Protein AF-A0A1I5D3Z0-F1 (afdb_monomer_lite)

Foldseek 3Di:
DDLDDCVVAPPVSSVVLVVVCVVCVVVVHHVVVVVVVVVCVVCVPVVQPVVVLVVVCVVCQVVDDPSCPPVPPVVCCVPPPDVVVDD

InterPro domains:
  IPR038488 Integrase, DNA-binding domain superfamily [G3DSA:3.30.160.390] (1-54)

Structure (mmCIF, N/CA/C/O backbone):
data_AF-A0A1I5D3Z0-F1
#
_entry.id  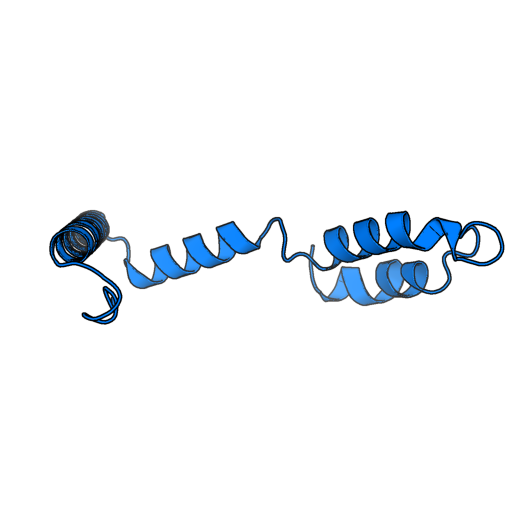 AF-A0A1I5D3Z0-F1
#
loop_
_atom_site.group_PDB
_atom_site.id
_atom_site.type_symbol
_atom_site.label_atom_id
_atom_site.label_alt_id
_atom_site.label_comp_id
_atom_site.label_asym_id
_atom_site.label_entity_id
_atom_site.label_seq_id
_atom_site.pdbx_PDB_ins_code
_atom_site.Cartn_x
_atom_site.Cartn_y
_atom_site.Cartn_z
_atom_site.occupancy
_atom_site.B_iso_or_equiv
_atom_site.auth_seq_id
_atom_site.auth_comp_id
_atom_site.auth_asym_id
_atom_site.auth_atom_id
_atom_site.pdbx_PDB_model_num
ATOM 1 N N . MET A 1 1 ? -14.896 -1.281 11.399 1.00 77.50 1 MET A N 1
ATOM 2 C CA . MET A 1 1 ? -13.771 -1.838 10.602 1.00 77.50 1 MET A CA 1
ATOM 3 C C . MET A 1 1 ? -13.275 -3.108 11.289 1.00 77.50 1 MET A C 1
ATOM 5 O O . MET A 1 1 ? -13.292 -3.130 12.510 1.00 77.50 1 MET A O 1
ATOM 9 N N . GLY A 1 2 ? -12.800 -4.129 10.568 1.00 84.44 2 GLY A N 1
ATOM 10 C CA . GLY A 1 2 ? -12.157 -5.278 11.226 1.00 84.44 2 GLY A CA 1
ATOM 11 C C . GLY A 1 2 ? -10.850 -4.859 11.910 1.00 84.44 2 GLY A C 1
ATOM 12 O O . GLY A 1 2 ? -10.013 -4.213 11.273 1.00 84.44 2 GLY A O 1
ATOM 13 N N . LEU A 1 3 ? -10.677 -5.169 13.195 1.00 87.69 3 LEU A N 1
ATOM 14 C CA . LEU A 1 3 ? -9.473 -4.810 13.967 1.00 87.69 3 LEU A CA 1
ATOM 15 C C . LEU A 1 3 ? -8.320 -5.812 13.759 1.00 87.69 3 LEU A C 1
ATOM 17 O O . LEU A 1 3 ? -7.155 -5.462 13.943 1.00 87.69 3 LEU A O 1
ATOM 21 N N . GLY A 1 4 ? -8.648 -7.015 13.282 1.00 85.88 4 GLY A N 1
ATOM 22 C CA . GLY A 1 4 ? -7.731 -8.120 13.018 1.00 85.88 4 GLY A CA 1
ATOM 23 C C . GLY A 1 4 ? -8.268 -9.427 13.597 1.00 85.88 4 GLY A C 1
ATOM 24 O O . GLY A 1 4 ? -9.282 -9.427 14.289 1.00 85.88 4 GLY A O 1
ATOM 25 N N . SER A 1 5 ? -7.602 -10.541 13.291 1.00 89.44 5 SER A N 1
ATOM 26 C CA . SER A 1 5 ? -7.883 -11.825 13.945 1.00 89.44 5 SER A CA 1
ATOM 27 C C . SER A 1 5 ? -7.225 -11.861 15.324 1.00 89.44 5 SER A C 1
ATOM 29 O O . SER A 1 5 ? -6.094 -11.391 15.464 1.00 89.44 5 SER A O 1
ATOM 31 N N . PHE A 1 6 ? -7.888 -12.466 16.312 1.00 87.12 6 PHE A N 1
ATOM 32 C CA . PHE A 1 6 ? -7.391 -12.572 17.690 1.00 87.12 6 PHE A CA 1
ATOM 33 C C . PHE A 1 6 ? -6.024 -13.271 17.789 1.00 87.12 6 PHE A C 1
ATOM 35 O O . PHE A 1 6 ? -5.235 -12.957 18.670 1.00 87.12 6 PHE A O 1
ATOM 42 N N . LYS A 1 7 ? -5.714 -14.185 16.856 1.00 89.94 7 LYS A N 1
ATOM 43 C CA . LYS A 1 7 ? -4.414 -14.878 16.802 1.00 89.94 7 LYS A CA 1
ATOM 44 C C . LYS A 1 7 ? -3.265 -13.972 16.353 1.00 89.94 7 LYS A C 1
ATOM 46 O O . LYS A 1 7 ? -2.109 -14.310 16.564 1.00 89.94 7 LYS A O 1
ATOM 51 N N . ARG A 1 8 ? -3.574 -12.866 15.669 1.00 86.88 8 ARG A N 1
ATOM 52 C CA . ARG A 1 8 ? -2.587 -11.994 15.010 1.00 86.88 8 ARG A CA 1
ATOM 53 C C . ARG A 1 8 ? -2.480 -10.613 15.653 1.00 86.88 8 ARG A C 1
ATOM 55 O O . ARG A 1 8 ? -1.480 -9.942 15.446 1.00 86.88 8 ARG A O 1
ATOM 62 N N . VAL A 1 9 ? -3.506 -10.174 16.378 1.00 87.31 9 VAL A N 1
ATOM 63 C CA . VAL A 1 9 ? -3.572 -8.843 16.991 1.00 87.31 9 VAL A CA 1
ATOM 64 C C . VAL A 1 9 ? -3.834 -9.012 18.479 1.00 87.31 9 VAL A C 1
ATOM 66 O O . VAL A 1 9 ? -4.875 -9.539 18.868 1.00 87.31 9 VAL A O 1
ATOM 69 N N . GLY A 1 10 ? -2.888 -8.557 19.300 1.00 93.56 10 GLY A N 1
ATOM 70 C CA . GLY A 1 10 ? -3.040 -8.562 20.753 1.00 93.56 10 GLY A CA 1
ATOM 71 C C . GLY A 1 10 ? -4.109 -7.572 21.223 1.00 93.56 10 GLY A C 1
ATOM 72 O O . GLY A 1 10 ? -4.426 -6.601 20.530 1.00 93.56 10 GLY A O 1
ATOM 73 N N . LEU A 1 11 ? -4.638 -7.782 22.432 1.00 91.81 11 LEU A N 1
ATOM 74 C CA . LEU A 1 11 ? -5.726 -6.969 22.993 1.00 91.81 11 LEU A CA 1
ATOM 75 C C . LEU A 1 11 ? -5.391 -5.468 23.012 1.00 91.81 11 LEU A C 1
ATOM 77 O O . LEU A 1 11 ? -6.192 -4.650 22.569 1.00 91.81 11 LEU A O 1
ATOM 81 N N . ALA A 1 12 ? -4.182 -5.111 23.451 1.00 93.69 12 ALA A N 1
ATOM 82 C CA . ALA A 1 12 ? -3.740 -3.718 23.513 1.00 93.69 12 ALA A CA 1
ATOM 83 C C . ALA A 1 12 ? -3.722 -3.042 22.130 1.00 93.69 12 ALA A C 1
ATOM 85 O O . ALA A 1 12 ? -4.112 -1.884 21.987 1.00 93.69 12 ALA A O 1
ATOM 86 N N . GLU A 1 13 ? -3.299 -3.762 21.090 1.00 92.19 13 GLU A N 1
A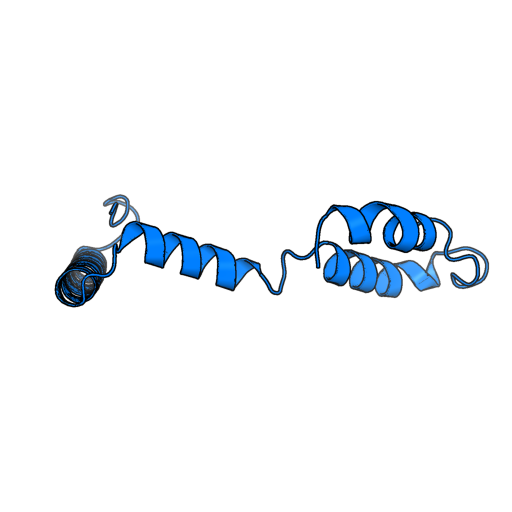TOM 87 C CA . GLU A 1 13 ? -3.277 -3.244 19.722 1.00 92.19 13 GLU A CA 1
ATOM 88 C C . GLU A 1 13 ? -4.698 -3.115 19.149 1.00 92.19 13 GLU A C 1
ATOM 90 O O . GLU A 1 13 ? -5.006 -2.142 18.458 1.00 92.19 13 GLU A O 1
ATOM 95 N N . ALA A 1 14 ? -5.588 -4.058 19.473 1.00 92.75 14 ALA A N 1
ATOM 96 C CA . ALA A 1 14 ? -6.997 -3.977 19.105 1.00 92.75 14 ALA A CA 1
ATOM 97 C C . ALA A 1 14 ? -7.683 -2.761 19.750 1.00 92.75 14 ALA A C 1
ATOM 99 O O . ALA A 1 14 ? -8.392 -2.040 19.046 1.00 92.75 14 ALA A O 1
ATOM 100 N N . CYS A 1 15 ? -7.417 -2.482 21.033 1.00 93.75 15 CYS A N 1
ATOM 101 C CA . CYS A 1 15 ? -7.916 -1.287 21.721 1.00 93.75 15 CYS A CA 1
ATOM 102 C C . CYS A 1 15 ? -7.438 -0.004 21.033 1.00 93.75 15 CYS A C 1
ATOM 104 O O . CYS A 1 15 ? -8.264 0.810 20.633 1.00 93.75 15 CYS A O 1
ATOM 106 N N . LYS A 1 16 ? -6.132 0.120 20.758 1.00 94.56 16 LYS A N 1
ATOM 107 C CA . LYS A 1 16 ? -5.578 1.282 20.038 1.00 94.56 16 LYS A CA 1
ATOM 108 C C . LYS A 1 16 ? -6.243 1.502 18.675 1.00 94.56 16 LYS A C 1
ATOM 110 O O . LYS A 1 16 ? -6.578 2.628 18.316 1.00 94.56 16 LYS A O 1
ATOM 115 N N . LYS A 1 17 ? -6.464 0.431 17.903 1.00 91.69 17 LYS A N 1
ATOM 116 C CA . LYS A 1 17 ? -7.152 0.511 16.600 1.00 91.69 17 LYS A CA 1
ATOM 117 C C . LYS A 1 17 ? -8.626 0.899 16.744 1.00 91.69 17 LYS A C 1
ATOM 119 O O . LYS A 1 17 ? -9.153 1.578 15.862 1.00 91.69 17 LYS A O 1
ATOM 124 N N . ALA A 1 18 ? -9.291 0.463 17.814 1.00 92.88 18 ALA A N 1
ATOM 125 C CA . ALA A 1 18 ? -10.664 0.851 18.113 1.00 92.88 18 ALA A CA 1
ATOM 126 C C . ALA A 1 18 ? -10.751 2.339 18.479 1.00 92.88 18 ALA A C 1
ATOM 128 O O . ALA A 1 18 ? -11.609 3.036 17.943 1.00 92.88 18 ALA A O 1
ATOM 129 N N . ASP A 1 19 ? -9.834 2.836 19.308 1.00 94.81 19 ASP A N 1
ATOM 130 C CA . ASP A 1 19 ? -9.773 4.249 19.696 1.00 94.81 19 ASP A CA 1
ATOM 131 C C . ASP A 1 19 ? -9.495 5.154 18.499 1.00 94.81 19 ASP A C 1
ATOM 133 O O . ASP A 1 19 ? -10.221 6.122 18.277 1.00 94.81 19 ASP A O 1
ATOM 137 N N . TRP A 1 20 ? -8.538 4.779 17.647 1.00 92.81 20 TRP A N 1
ATOM 138 C CA . TRP A 1 20 ? -8.297 5.475 16.383 1.00 92.81 20 TRP A CA 1
ATOM 139 C C . TRP A 1 20 ? -9.559 5.531 15.510 1.00 92.81 20 TRP A C 1
ATOM 141 O O . TRP A 1 20 ? -9.891 6.575 14.954 1.00 92.81 20 TRP A O 1
ATOM 151 N N . ALA A 1 21 ? -10.306 4.427 15.402 1.00 92.25 21 ALA A N 1
ATOM 152 C CA . ALA A 1 21 ? -11.530 4.404 14.605 1.00 92.25 21 ALA A CA 1
ATOM 153 C C . ALA A 1 21 ? -12.623 5.306 15.198 1.00 92.25 21 ALA A C 1
ATOM 155 O O . ALA A 1 21 ? -13.340 5.952 14.437 1.00 92.25 21 ALA A O 1
ATOM 156 N N . ARG A 1 22 ? -12.736 5.371 16.531 1.00 94.00 22 ARG A N 1
ATOM 157 C CA . ARG A 1 22 ? -13.669 6.270 17.229 1.00 94.00 22 ARG A CA 1
ATOM 158 C C . ARG A 1 22 ? -13.317 7.735 16.981 1.00 94.00 22 ARG A C 1
ATOM 160 O O . ARG A 1 22 ? -14.215 8.503 16.662 1.00 94.00 22 ARG A O 1
ATOM 167 N N . GLN A 1 23 ? -12.035 8.098 17.047 1.00 94.31 23 GLN A N 1
ATOM 168 C CA . GLN A 1 23 ? -11.568 9.458 16.746 1.00 94.31 23 GLN A CA 1
ATOM 169 C C . GLN A 1 23 ? -11.928 9.882 15.318 1.00 94.31 23 GLN A C 1
ATOM 171 O O . GLN A 1 23 ? -12.457 10.967 15.119 1.00 94.31 23 GLN A O 1
ATOM 176 N N . GLN A 1 24 ? -11.723 9.005 14.330 1.00 91.50 24 GLN A N 1
ATOM 177 C CA . GLN A 1 24 ? -12.091 9.295 12.937 1.00 91.50 24 GLN A CA 1
ATOM 178 C C . GLN A 1 24 ? -13.599 9.532 12.777 1.00 91.50 24 GLN A C 1
ATOM 180 O O . GLN A 1 24 ? -14.011 10.431 12.053 1.00 91.50 24 GLN A O 1
ATOM 185 N N . VAL A 1 25 ? -14.430 8.750 13.474 1.00 93.38 25 VAL A N 1
ATOM 186 C CA . VAL A 1 25 ? -15.889 8.932 13.442 1.00 93.38 25 VAL A CA 1
ATOM 187 C C . VAL A 1 25 ? -16.302 10.247 14.106 1.00 93.38 25 VAL A C 1
ATOM 189 O O . VAL A 1 25 ? -17.191 10.914 13.588 1.00 93.38 25 VAL A O 1
ATOM 192 N N . GLN A 1 26 ? -15.647 10.645 15.202 1.00 94.50 26 GLN A N 1
ATOM 193 C CA . GLN A 1 26 ? -15.891 11.942 15.850 1.00 94.50 26 GLN A CA 1
ATOM 194 C C . GLN A 1 26 ? -15.589 13.120 14.919 1.00 94.50 26 GLN A C 1
ATOM 196 O O . GLN A 1 26 ? -16.257 14.142 14.998 1.00 94.50 26 GLN A O 1
ATOM 201 N N . THR A 1 27 ? -14.618 12.969 14.019 1.00 93.44 27 THR A N 1
ATOM 202 C CA . THR A 1 27 ? -14.282 13.971 13.000 1.00 93.44 27 THR A CA 1
ATOM 203 C C . THR A 1 27 ? -15.072 13.795 11.698 1.00 93.44 27 THR A C 1
ATOM 205 O O . THR A 1 27 ? -14.642 14.293 10.664 1.00 93.44 27 THR A O 1
ATOM 208 N N . GLU A 1 28 ? -16.177 13.040 11.710 1.00 92.19 28 GLU A N 1
ATOM 209 C CA . GLU A 1 28 ? -17.029 12.744 10.542 1.00 92.19 28 GLU A CA 1
ATOM 210 C C . GLU A 1 28 ? -16.318 11.997 9.391 1.00 92.19 28 GLU A C 1
ATOM 212 O O . GLU A 1 28 ? -16.813 11.900 8.265 1.00 92.19 28 GLU A O 1
ATOM 217 N N . ILE A 1 29 ? -15.161 11.387 9.660 1.00 91.88 29 ILE A N 1
ATOM 218 C CA . ILE A 1 29 ? -14.380 10.628 8.682 1.00 91.88 29 ILE A CA 1
ATOM 219 C C . ILE A 1 29 ? -14.737 9.146 8.777 1.00 91.88 29 ILE A C 1
ATOM 221 O O . ILE A 1 29 ? -14.630 8.504 9.821 1.00 91.88 29 ILE A O 1
ATOM 225 N N . HIS A 1 30 ? -15.084 8.536 7.642 1.00 91.94 30 HIS A N 1
ATOM 226 C CA . HIS A 1 30 ? -15.376 7.105 7.602 1.00 91.94 30 HIS A CA 1
ATOM 227 C C . HIS A 1 30 ? -14.087 6.261 7.756 1.00 91.94 30 HIS A C 1
ATOM 229 O O . HIS A 1 30 ? -13.289 6.168 6.810 1.00 91.94 30 HIS A O 1
ATOM 235 N N . PRO A 1 31 ? -13.888 5.530 8.871 1.00 90.56 31 PRO A N 1
ATOM 236 C CA . PRO A 1 31 ? -12.596 4.922 9.209 1.00 90.56 31 PRO A CA 1
ATOM 237 C C . PRO A 1 31 ? -12.163 3.817 8.230 1.00 90.56 31 PRO A C 1
ATOM 239 O O . PRO A 1 31 ? -10.973 3.609 7.995 1.00 90.56 31 PRO A O 1
ATOM 242 N N . VAL A 1 32 ? -13.110 3.105 7.602 1.00 90.62 32 VAL A N 1
ATOM 243 C CA . VAL A 1 32 ? -12.789 2.091 6.573 1.00 90.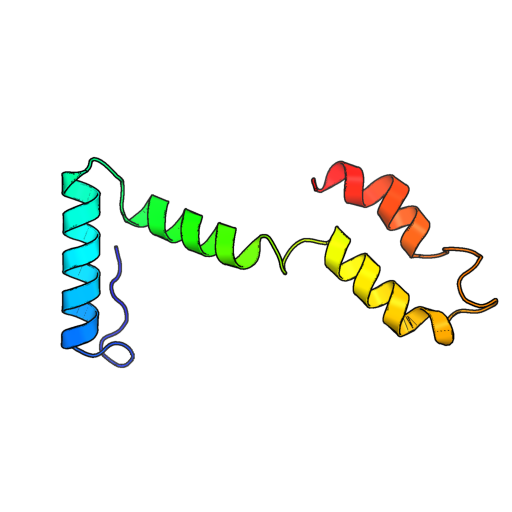62 32 VAL A CA 1
ATOM 244 C C . VAL A 1 32 ? -12.292 2.743 5.283 1.00 90.62 32 VAL A C 1
ATOM 246 O O . VAL A 1 32 ? -11.379 2.210 4.651 1.00 90.62 32 VAL A O 1
ATOM 249 N N . LYS A 1 33 ? -12.868 3.894 4.901 1.00 90.94 33 LYS A N 1
ATOM 250 C CA . LYS A 1 33 ? -12.444 4.618 3.694 1.00 90.94 33 LYS A CA 1
ATOM 251 C C . LYS A 1 33 ? -11.042 5.173 3.918 1.00 90.94 33 LYS A C 1
ATOM 253 O O . LYS A 1 33 ? -10.177 4.959 3.078 1.00 90.94 33 LYS A O 1
ATOM 258 N N . GLN A 1 34 ? -10.796 5.740 5.099 1.00 90.81 34 GLN A N 1
ATOM 259 C CA . GLN A 1 34 ? -9.484 6.262 5.466 1.00 90.81 34 GLN A CA 1
ATOM 260 C C . GLN A 1 34 ? -8.401 5.180 5.497 1.00 90.81 34 GLN A C 1
ATOM 262 O O . GLN A 1 34 ? -7.332 5.356 4.923 1.00 90.81 34 GLN A O 1
ATOM 267 N N . ARG A 1 35 ? -8.694 4.001 6.063 1.00 89.06 35 ARG A N 1
ATOM 268 C CA . ARG A 1 35 ? -7.766 2.861 5.999 1.00 89.06 35 ARG A CA 1
ATOM 26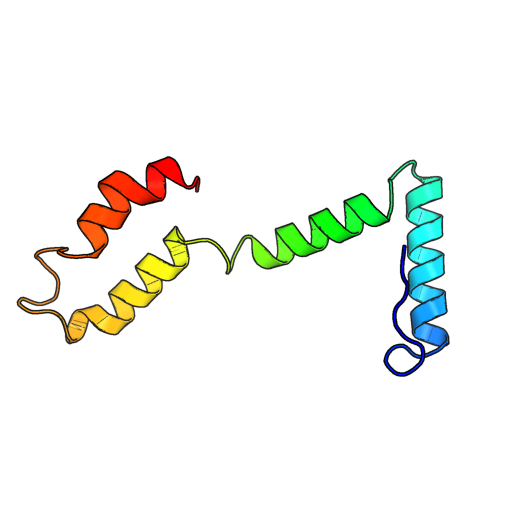9 C C . ARG A 1 35 ? -7.466 2.437 4.556 1.00 89.06 35 ARG A C 1
ATOM 271 O O . ARG A 1 35 ? -6.326 2.104 4.242 1.00 89.06 35 ARG A O 1
ATOM 278 N N . ARG A 1 36 ? -8.481 2.396 3.684 1.00 88.44 36 ARG A N 1
ATOM 279 C CA . ARG A 1 36 ? -8.295 2.036 2.269 1.00 88.44 36 ARG A CA 1
ATOM 280 C C . ARG A 1 36 ? -7.417 3.063 1.556 1.00 88.44 36 ARG A C 1
ATOM 282 O O . ARG A 1 36 ? -6.504 2.650 0.851 1.00 88.44 36 ARG A O 1
ATOM 289 N N . LEU A 1 37 ? -7.659 4.353 1.786 1.00 88.25 37 LEU A N 1
ATOM 290 C CA . LEU A 1 37 ? -6.836 5.441 1.259 1.00 88.25 37 LEU A CA 1
ATOM 291 C C . LEU A 1 37 ? -5.391 5.324 1.738 1.00 88.25 37 LEU A C 1
ATOM 293 O O . LEU A 1 37 ? -4.484 5.374 0.919 1.00 88.25 37 LEU A O 1
ATOM 297 N N . GLN A 1 38 ? -5.170 5.072 3.028 1.00 86.62 38 GLN A N 1
ATOM 298 C CA . GLN A 1 38 ? -3.828 4.889 3.577 1.00 86.62 38 GLN A CA 1
ATOM 299 C C . GLN A 1 38 ? -3.100 3.695 2.939 1.00 86.62 38 GLN A C 1
ATOM 301 O O . GLN A 1 38 ? -1.933 3.815 2.584 1.00 86.62 38 GLN A O 1
ATOM 306 N N . ARG A 1 39 ? -3.794 2.565 2.721 1.00 84.25 39 ARG A N 1
ATOM 307 C CA . ARG A 1 39 ? -3.238 1.402 2.002 1.00 84.25 39 ARG A CA 1
ATOM 308 C C . ARG A 1 39 ? -2.951 1.711 0.530 1.00 84.25 39 ARG A C 1
ATOM 310 O O . ARG A 1 39 ? -1.988 1.204 -0.028 1.00 84.25 39 ARG A O 1
ATOM 317 N N . GLN A 1 40 ? -3.798 2.501 -0.124 1.00 80.75 40 GLN A N 1
ATOM 318 C CA . GLN A 1 40 ? -3.535 2.928 -1.496 1.00 80.75 40 GLN A CA 1
ATOM 319 C C . GLN A 1 40 ? -2.303 3.830 -1.540 1.00 80.75 40 GLN A C 1
ATOM 321 O O . GLN A 1 40 ? -1.389 3.541 -2.293 1.00 80.75 40 GLN A O 1
ATOM 326 N N . GLN A 1 41 ? -2.227 4.840 -0.673 1.00 80.94 41 GLN A N 1
ATOM 327 C CA . GLN A 1 41 ? -1.097 5.767 -0.596 1.00 80.94 41 GLN A CA 1
ATOM 328 C C . GLN A 1 41 ? 0.223 5.070 -0.258 1.00 80.94 41 GLN A C 1
ATOM 330 O O . GLN A 1 41 ? 1.234 5.398 -0.874 1.00 80.94 41 GLN A O 1
ATOM 335 N N . SER A 1 42 ? 0.222 4.083 0.649 1.00 76.06 42 SER A N 1
ATOM 336 C CA . SER A 1 42 ? 1.423 3.284 0.931 1.00 76.06 42 SER A CA 1
ATOM 337 C C . SER A 1 42 ? 1.903 2.505 -0.292 1.00 76.06 42 SER A C 1
ATOM 339 O O . SER A 1 42 ? 3.096 2.305 -0.455 1.00 76.06 42 SER A O 1
ATOM 341 N N . ASN A 1 43 ? 0.983 2.103 -1.171 1.00 67.88 43 ASN A N 1
ATOM 342 C CA . ASN A 1 43 ? 1.296 1.361 -2.389 1.00 67.88 43 ASN A CA 1
ATOM 343 C C . ASN A 1 43 ? 1.547 2.282 -3.600 1.00 67.88 43 ASN A C 1
ATOM 345 O O . ASN A 1 43 ? 2.001 1.814 -4.638 1.00 67.88 43 ASN A O 1
ATOM 349 N N . SER A 1 44 ? 1.246 3.580 -3.499 1.00 62.75 44 SER A N 1
ATOM 350 C CA . SER A 1 44 ? 1.262 4.512 -4.636 1.00 62.75 44 SER A CA 1
ATOM 351 C C . SER A 1 44 ? 2.657 4.920 -5.110 1.00 62.75 44 SER A C 1
ATOM 353 O O . SER A 1 44 ? 2.755 5.467 -6.208 1.00 62.75 44 SER A O 1
ATOM 355 N N . ARG A 1 45 ? 3.713 4.729 -4.307 1.00 57.59 45 ARG A N 1
ATOM 356 C CA . ARG A 1 45 ? 5.098 5.017 -4.727 1.00 57.59 45 ARG A CA 1
ATOM 357 C C . ARG A 1 45 ? 5.766 3.809 -5.390 1.00 57.59 45 ARG A C 1
ATOM 359 O O . ARG A 1 45 ? 6.322 3.974 -6.472 1.00 57.59 45 ARG A O 1
ATOM 366 N N . ASP A 1 46 ? 5.591 2.621 -4.814 1.00 59.31 46 ASP A N 1
ATOM 367 C CA . ASP A 1 46 ? 6.258 1.390 -5.273 1.00 59.31 46 ASP A CA 1
ATOM 368 C C . ASP A 1 46 ? 5.415 0.580 -6.279 1.00 59.31 46 ASP A C 1
ATOM 370 O O . ASP A 1 46 ? 5.921 -0.294 -6.973 1.00 59.31 46 ASP A O 1
ATOM 374 N N . GLY A 1 47 ? 4.109 0.853 -6.380 1.00 62.75 47 GLY A N 1
ATOM 375 C CA . GLY A 1 47 ? 3.171 0.092 -7.215 1.00 62.75 47 GLY A CA 1
ATOM 376 C C . GLY A 1 47 ? 2.893 0.678 -8.601 1.00 62.75 47 GLY A C 1
ATOM 377 O O . GLY A 1 47 ? 1.999 0.186 -9.291 1.00 62.75 47 GLY A O 1
ATOM 378 N N . ARG A 1 48 ? 3.586 1.748 -9.010 1.00 75.88 48 ARG A N 1
ATOM 379 C CA . ARG A 1 48 ? 3.390 2.353 -10.337 1.00 75.88 48 ARG A CA 1
ATOM 380 C C . ARG A 1 48 ? 4.180 1.579 -11.380 1.00 75.88 48 ARG A C 1
ATOM 382 O O . ARG A 1 48 ? 5.395 1.435 -11.264 1.00 75.88 48 ARG A O 1
ATOM 389 N N . LEU A 1 49 ? 3.486 1.146 -12.433 1.00 79.81 49 LEU A N 1
ATOM 390 C CA . LEU A 1 49 ? 4.099 0.420 -13.544 1.00 79.81 49 LEU A CA 1
ATOM 391 C C . LEU A 1 49 ? 5.219 1.232 -14.212 1.00 79.81 49 LEU A C 1
ATOM 393 O O . LEU A 1 49 ? 6.196 0.645 -14.656 1.00 79.81 49 LEU A O 1
ATOM 397 N N . GLU A 1 50 ? 5.097 2.562 -14.257 1.00 81.94 50 GLU A N 1
ATOM 398 C CA . GLU A 1 50 ? 6.123 3.447 -14.822 1.00 81.94 50 GLU A CA 1
ATOM 399 C C . GLU A 1 50 ? 7.457 3.337 -14.072 1.00 81.94 50 GLU A C 1
ATOM 401 O O . GLU A 1 50 ? 8.477 3.050 -14.693 1.00 81.94 50 GLU A O 1
ATOM 406 N N . ASN A 1 51 ? 7.445 3.495 -12.745 1.00 81.94 51 ASN A N 1
ATOM 407 C CA . ASN A 1 51 ? 8.657 3.406 -11.923 1.00 81.94 51 ASN A CA 1
ATOM 408 C C . ASN A 1 51 ? 9.291 2.014 -12.028 1.00 81.94 51 ASN A C 1
ATOM 410 O O . ASN A 1 51 ? 10.488 1.899 -12.279 1.00 81.94 51 ASN A O 1
ATOM 414 N N . LEU A 1 52 ? 8.470 0.964 -11.928 1.00 82.94 52 LEU A N 1
ATOM 415 C CA . LEU A 1 52 ? 8.932 -0.419 -12.032 1.00 82.94 52 LEU A CA 1
ATOM 416 C C . LEU A 1 52 ? 9.540 -0.726 -13.410 1.00 82.94 52 LEU A C 1
ATOM 418 O O . LEU A 1 52 ? 10.561 -1.402 -13.500 1.00 82.94 52 LEU A O 1
ATOM 422 N N . ALA A 1 53 ? 8.926 -0.236 -14.491 1.00 84.56 53 ALA A N 1
ATOM 423 C CA . ALA A 1 53 ? 9.432 -0.438 -15.845 1.00 84.56 53 ALA A CA 1
ATOM 424 C C . ALA A 1 53 ? 10.793 0.241 -16.049 1.00 84.56 53 ALA A C 1
ATOM 426 O O . ALA A 1 53 ? 11.667 -0.339 -16.695 1.00 84.56 53 ALA A O 1
ATOM 427 N N . TRP A 1 54 ? 10.990 1.435 -15.480 1.00 84.62 54 TRP A N 1
ATOM 428 C CA . TRP A 1 54 ? 12.274 2.135 -15.525 1.00 84.62 54 TRP A CA 1
ATOM 429 C C . TRP A 1 54 ? 13.353 1.445 -14.690 1.00 84.62 54 TRP A C 1
ATOM 431 O O . TRP A 1 54 ? 14.464 1.262 -15.183 1.00 84.62 54 TRP A O 1
ATOM 441 N N . GLU A 1 55 ? 13.034 0.999 -13.473 1.00 85.81 55 GLU A N 1
ATOM 442 C CA . GLU A 1 55 ? 13.971 0.230 -12.643 1.00 85.81 55 GLU A CA 1
ATOM 443 C C . GLU A 1 55 ? 14.388 -1.078 -13.327 1.00 85.81 55 GLU A C 1
ATOM 445 O O . GLU A 1 55 ? 15.577 -1.385 -13.425 1.00 85.81 55 GLU A O 1
ATOM 450 N N . ALA A 1 56 ? 13.424 -1.821 -13.877 1.00 85.31 56 ALA A N 1
ATOM 451 C CA . ALA A 1 56 ? 13.699 -3.045 -14.622 1.00 85.31 56 ALA A CA 1
ATOM 452 C C . ALA A 1 56 ? 14.552 -2.774 -15.871 1.00 85.31 56 ALA A C 1
ATOM 454 O O . ALA A 1 56 ? 15.451 -3.554 -16.191 1.00 85.31 56 ALA A O 1
ATOM 455 N N . TYR A 1 57 ? 14.308 -1.662 -16.571 1.00 84.19 57 TYR A N 1
ATOM 456 C CA . TYR A 1 57 ? 15.126 -1.272 -17.711 1.00 84.19 57 TYR A CA 1
ATOM 457 C C . TYR A 1 57 ? 16.579 -1.026 -17.319 1.00 84.19 57 TYR A C 1
ATOM 459 O O . TYR A 1 57 ? 17.460 -1.598 -17.954 1.00 84.19 57 TYR A O 1
ATOM 467 N N . GLU A 1 58 ? 16.841 -0.242 -16.272 1.00 84.31 58 GLU A N 1
ATOM 468 C CA . GLU A 1 58 ? 18.213 0.057 -15.847 1.00 84.31 58 GLU A CA 1
ATOM 469 C C . GLU A 1 58 ? 18.970 -1.201 -15.385 1.00 84.31 58 GLU A C 1
ATOM 471 O O . GLU A 1 58 ? 20.143 -1.358 -15.723 1.00 84.31 58 GLU A O 1
ATOM 476 N N . ILE A 1 59 ? 18.299 -2.151 -14.721 1.00 85.62 59 ILE A N 1
ATOM 477 C CA . ILE A 1 59 ? 18.897 -3.445 -14.337 1.00 85.62 59 ILE A CA 1
ATOM 478 C C . ILE A 1 59 ? 19.255 -4.283 -15.573 1.00 85.62 59 ILE A C 1
ATOM 480 O O . ILE A 1 59 ? 20.348 -4.842 -15.668 1.00 85.62 59 ILE A O 1
ATOM 484 N N . HIS A 1 60 ? 18.337 -4.385 -16.536 1.00 78.12 60 HIS A N 1
ATOM 485 C CA . HIS A 1 60 ? 18.507 -5.258 -17.699 1.00 78.12 60 HIS A CA 1
ATOM 486 C C . HIS A 1 60 ? 19.238 -4.600 -18.874 1.00 78.12 60 HIS A C 1
ATOM 488 O O . HIS A 1 60 ? 19.585 -5.291 -19.834 1.00 78.12 60 HIS A O 1
ATOM 494 N N . LYS A 1 61 ? 19.536 -3.301 -18.801 1.00 77.44 61 LYS A N 1
ATOM 495 C CA . LYS A 1 61 ? 20.209 -2.515 -19.846 1.00 77.44 61 LYS A CA 1
ATOM 496 C C . LYS A 1 61 ? 21.498 -3.155 -20.357 1.00 77.44 61 LYS A C 1
ATOM 498 O O . LYS A 1 61 ? 21.723 -3.190 -21.562 1.00 77.44 61 LYS A O 1
ATOM 503 N N . ALA A 1 62 ? 22.301 -3.724 -19.456 1.00 75.38 62 ALA A N 1
ATOM 504 C CA . ALA A 1 62 ? 23.556 -4.402 -19.790 1.00 75.38 62 ALA A CA 1
ATOM 505 C C . ALA A 1 62 ? 23.357 -5.735 -20.537 1.00 75.38 62 ALA A C 1
ATOM 507 O O . ALA A 1 62 ? 24.242 -6.172 -21.266 1.00 75.38 62 ALA A O 1
ATOM 508 N N . SER A 1 63 ? 22.196 -6.375 -20.372 1.00 73.31 63 SER A N 1
ATOM 509 C CA . SER A 1 63 ? 21.841 -7.627 -21.056 1.00 73.31 63 SER A CA 1
ATOM 510 C C . SER A 1 63 ? 21.199 -7.410 -22.431 1.00 73.31 63 SER A C 1
ATOM 512 O O . SER A 1 63 ? 21.009 -8.364 -23.184 1.00 73.31 63 SER A O 1
ATOM 514 N N . LEU A 1 64 ? 20.863 -6.162 -22.779 1.00 74.06 64 LEU A N 1
ATOM 515 C CA . LEU A 1 64 ? 20.231 -5.824 -24.050 1.00 74.06 64 LEU A CA 1
ATOM 516 C C . LEU A 1 64 ? 21.268 -5.656 -25.165 1.00 74.06 64 LEU A C 1
ATOM 518 O O . LEU A 1 64 ? 22.324 -5.040 -25.001 1.00 74.06 64 LEU A O 1
ATOM 522 N N . LYS A 1 65 ? 20.919 -6.165 -26.349 1.00 66.31 65 LYS A N 1
ATOM 523 C CA . LYS A 1 65 ? 21.708 -5.991 -27.572 1.00 66.31 65 LYS A CA 1
ATOM 524 C C . LYS A 1 65 ? 21.861 -4.490 -27.880 1.00 66.31 65 LYS A C 1
ATOM 526 O O . LYS A 1 65 ? 20.915 -3.726 -27.701 1.00 66.31 65 LYS A O 1
ATOM 531 N N . HIS A 1 66 ? 23.061 -4.073 -28.290 1.00 65.50 66 HIS A N 1
ATOM 532 C CA . HIS A 1 66 ? 23.435 -2.668 -28.541 1.00 65.50 66 HIS A CA 1
ATOM 533 C C . HIS A 1 66 ? 23.284 -1.716 -27.333 1.00 65.50 66 HIS A C 1
ATOM 535 O O . HIS A 1 66 ? 23.066 -0.519 -27.508 1.00 65.50 66 HIS A O 1
ATOM 541 N N . GLY A 1 67 ? 23.383 -2.222 -26.096 1.00 61.69 67 GLY A N 1
ATOM 542 C CA . GLY A 1 67 ? 23.361 -1.379 -24.890 1.00 61.69 67 GLY A CA 1
ATOM 543 C C . GLY A 1 67 ? 22.006 -0.718 -24.610 1.00 61.69 67 GLY A C 1
ATOM 544 O O . GLY A 1 67 ? 21.943 0.301 -23.923 1.00 61.69 67 GLY A O 1
ATOM 545 N N . GLY A 1 68 ? 20.925 -1.272 -25.169 1.00 62.94 68 GLY A N 1
ATOM 546 C CA . GLY A 1 68 ? 19.565 -0.762 -24.985 1.00 62.94 68 GLY A CA 1
ATOM 547 C C . GLY A 1 68 ? 19.198 0.437 -25.865 1.00 62.94 68 GLY A C 1
ATOM 548 O O . GLY A 1 68 ? 18.088 0.946 -25.731 1.00 62.94 68 GLY A O 1
ATOM 549 N N . ALA A 1 69 ? 20.071 0.863 -26.788 1.00 61.41 69 ALA A N 1
ATOM 550 C CA . ALA A 1 69 ? 19.825 2.000 -27.684 1.00 61.41 69 ALA A CA 1
ATOM 551 C C . ALA A 1 69 ? 18.528 1.864 -28.508 1.00 61.41 69 ALA A C 1
ATOM 553 O O . ALA A 1 69 ? 17.861 2.861 -28.776 1.00 61.41 69 ALA A O 1
ATOM 554 N N . ASP A 1 70 ? 18.126 0.630 -28.825 1.00 61.69 70 ASP A N 1
ATOM 555 C CA . ASP A 1 70 ? 16.925 0.349 -29.617 1.00 61.69 70 ASP A CA 1
ATOM 556 C C . ASP A 1 70 ? 15.621 0.397 -28.797 1.00 61.69 70 ASP A C 1
ATOM 558 O O . ASP A 1 70 ? 14.537 0.267 -29.364 1.00 61.69 70 ASP A O 1
ATOM 562 N N . GLY A 1 71 ? 15.684 0.555 -27.464 1.00 62.03 71 GLY A N 1
ATOM 563 C CA . GLY A 1 71 ? 14.505 0.752 -26.607 1.00 62.03 71 GLY A CA 1
ATOM 564 C C . GLY A 1 71 ? 13.385 -0.286 -26.787 1.00 62.03 71 GLY A C 1
ATOM 565 O O . GLY A 1 71 ? 12.231 0.017 -26.500 1.00 62.03 71 GLY A O 1
ATOM 566 N N . LEU A 1 72 ? 13.703 -1.490 -27.278 1.00 72.94 72 LEU A N 1
ATOM 567 C CA . LEU A 1 72 ? 12.761 -2.379 -27.979 1.00 72.94 72 LEU A CA 1
ATOM 568 C C . LEU A 1 72 ? 11.478 -2.692 -27.205 1.00 72.94 72 LEU A C 1
ATOM 570 O O . LEU A 1 72 ? 10.390 -2.630 -27.768 1.00 72.94 72 LEU A O 1
ATOM 574 N N . TRP A 1 73 ? 11.591 -3.022 -25.919 1.00 80.94 73 TRP A N 1
ATOM 575 C CA . TRP A 1 73 ? 10.437 -3.407 -25.102 1.00 80.94 73 TRP A CA 1
ATOM 576 C C . TRP A 1 73 ? 9.894 -2.252 -24.244 1.00 80.94 73 TRP A C 1
ATOM 578 O O . TRP A 1 73 ? 8.698 -2.208 -23.959 1.00 80.94 73 TRP A O 1
ATOM 588 N N . VAL A 1 74 ? 10.736 -1.271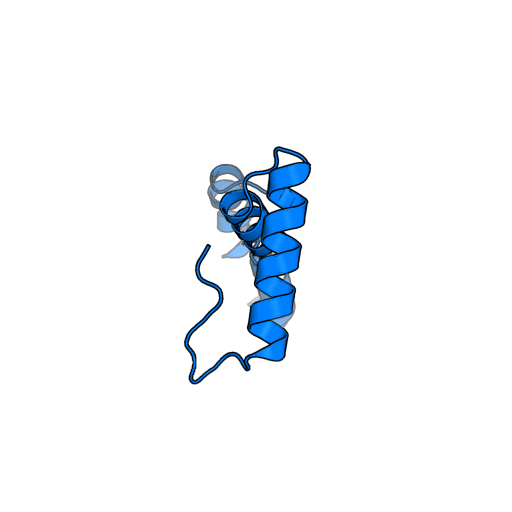 -23.895 1.00 83.12 74 VAL A N 1
ATOM 589 C CA . VAL A 1 74 ? 10.334 -0.088 -23.108 1.00 83.12 74 VAL A CA 1
ATOM 590 C C . VAL A 1 74 ? 9.607 0.947 -23.963 1.00 83.12 74 VAL A C 1
ATOM 592 O O . VAL A 1 74 ? 8.689 1.610 -23.486 1.00 83.12 74 VAL A O 1
ATOM 595 N N . SER A 1 75 ? 9.969 1.078 -25.239 1.00 84.12 75 SER A N 1
ATOM 596 C CA . SER A 1 75 ? 9.352 2.028 -26.167 1.00 84.12 75 SER A CA 1
ATOM 597 C C . SER A 1 75 ? 7.849 1.754 -26.364 1.00 84.12 75 SER A C 1
ATOM 599 O O . SER A 1 75 ? 7.055 2.666 -26.115 1.00 84.12 75 SER A O 1
ATOM 601 N N . PRO A 1 76 ? 7.397 0.515 -26.659 1.00 86.19 76 PRO A N 1
ATOM 602 C CA . PRO A 1 76 ? 5.969 0.195 -26.712 1.00 86.19 76 PRO A CA 1
ATOM 603 C C . PRO A 1 76 ? 5.244 0.432 -25.383 1.00 86.19 76 PRO A C 1
ATOM 605 O O . PRO A 1 76 ? 4.117 0.932 -25.375 1.00 86.19 76 PRO A O 1
ATOM 608 N N . LEU A 1 77 ? 5.889 0.120 -24.250 1.00 85.19 77 LEU A N 1
ATOM 609 C CA . LEU A 1 77 ? 5.333 0.381 -22.920 1.00 85.19 77 LEU A CA 1
ATOM 610 C C . LEU A 1 77 ? 5.089 1.877 -22.711 1.00 85.19 77 LEU A C 1
ATOM 612 O O . LEU A 1 77 ? 3.988 2.277 -22.333 1.00 85.19 77 LEU A O 1
ATOM 616 N N . ARG A 1 78 ? 6.084 2.710 -23.025 1.00 83.31 78 ARG A N 1
ATOM 617 C CA . ARG A 1 78 ? 6.019 4.166 -22.869 1.00 83.31 78 ARG A CA 1
ATOM 618 C C . ARG A 1 78 ? 5.028 4.827 -23.822 1.00 83.31 78 ARG A C 1
ATOM 620 O O . ARG A 1 78 ? 4.331 5.750 -23.413 1.00 83.31 78 ARG A O 1
ATOM 627 N N . LEU A 1 79 ? 4.966 4.379 -25.074 1.00 85.62 79 LEU A N 1
ATOM 628 C CA . LEU A 1 79 ? 4.131 4.998 -26.106 1.00 85.62 79 LEU A CA 1
ATOM 629 C C . LEU A 1 79 ? 2.665 4.565 -26.030 1.00 85.62 79 LEU A C 1
ATOM 631 O O . LEU A 1 79 ? 1.779 5.368 -26.317 1.00 85.62 79 LEU A O 1
ATOM 635 N N . HIS A 1 80 ? 2.387 3.315 -25.649 1.00 85.12 80 HIS A N 1
ATOM 636 C CA . HIS A 1 80 ? 1.040 2.752 -25.780 1.00 85.12 80 HIS A CA 1
ATOM 637 C C . HIS A 1 80 ? 0.397 2.304 -24.469 1.00 85.12 80 HIS A C 1
ATOM 639 O O . HIS A 1 80 ? -0.832 2.329 -24.382 1.00 85.12 80 HIS A O 1
ATOM 645 N N . LEU A 1 81 ? 1.181 1.894 -23.467 1.00 83.88 81 LEU A N 1
ATOM 646 C CA . LEU A 1 81 ? 0.651 1.282 -22.243 1.00 83.88 81 LEU A CA 1
ATOM 647 C C . LEU A 1 81 ? 0.601 2.268 -21.071 1.00 83.88 81 LEU A C 1
ATOM 649 O O . LEU A 1 81 ? -0.467 2.451 -20.488 1.00 83.88 81 LEU A O 1
ATOM 653 N N . LEU A 1 82 ? 1.699 2.967 -20.773 1.00 83.88 82 LEU A N 1
ATOM 654 C CA . LEU A 1 82 ? 1.748 3.958 -19.689 1.00 83.88 82 LEU A CA 1
ATOM 655 C C . LEU A 1 82 ? 0.710 5.090 -19.845 1.00 83.88 82 LEU A C 1
ATOM 657 O O . LEU A 1 82 ? 0.038 5.401 -18.861 1.00 83.88 82 LEU A O 1
ATOM 661 N N . PRO A 1 83 ? 0.462 5.652 -21.049 1.00 84.75 83 PRO A N 1
ATOM 662 C CA . PRO A 1 83 ? -0.557 6.689 -21.216 1.00 84.75 83 PRO A CA 1
ATOM 663 C C . PRO A 1 83 ? -1.982 6.204 -20.916 1.00 84.75 83 PRO A C 1
ATOM 665 O O . PRO A 1 83 ? -2.839 7.009 -20.564 1.00 84.75 83 PRO A O 1
ATOM 668 N N . LYS A 1 84 ? -2.246 4.896 -21.055 1.00 82.06 84 LYS A N 1
ATOM 669 C CA . LYS A 1 84 ? -3.575 4.296 -20.855 1.00 82.06 84 LYS A CA 1
ATOM 670 C C . LYS A 1 84 ? -3.814 3.813 -19.425 1.00 82.06 84 LYS A C 1
ATOM 672 O O . LYS A 1 84 ? -4.963 3.737 -19.0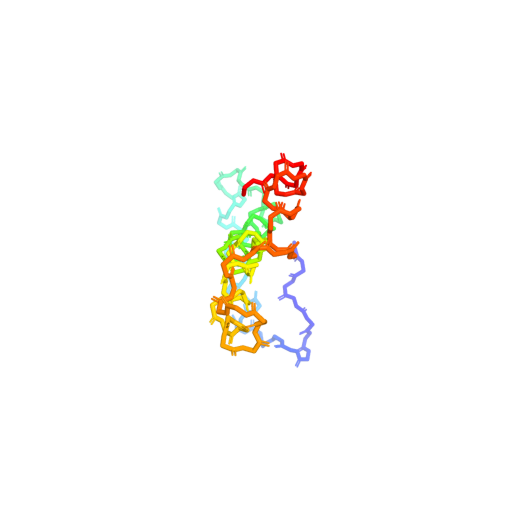06 1.00 82.06 84 LYS A O 1
ATOM 677 N N . LEU A 1 85 ? -2.754 3.474 -18.691 1.00 73.06 85 LEU A N 1
ATOM 678 C CA . LEU A 1 85 ? -2.837 2.957 -17.319 1.00 73.06 85 LEU A CA 1
ATOM 679 C C . LEU A 1 85 ? -2.846 4.063 -16.251 1.00 73.06 85 LEU A C 1
ATOM 681 O O . LEU A 1 85 ? -3.192 3.794 -15.102 1.00 73.06 85 LEU A O 1
ATOM 685 N N . GLY A 1 86 ? -2.544 5.304 -16.643 1.00 61.66 86 GLY A N 1
ATOM 686 C CA . GLY A 1 86 ? -2.426 6.439 -15.731 1.00 61.66 86 GLY A CA 1
ATOM 687 C C . GLY A 1 86 ? -1.064 6.466 -15.030 1.00 61.66 86 GLY A C 1
ATOM 688 O O . GLY A 1 86 ? -0.459 5.423 -14.792 1.00 61.66 86 GLY A O 1
ATOM 689 N N . LYS A 1 87 ? -0.572 7.676 -14.737 1.00 55.53 87 LYS A N 1
ATOM 690 C CA . LYS A 1 87 ? 0.712 7.900 -14.052 1.00 55.53 87 LYS A CA 1
ATOM 691 C C . LYS A 1 87 ? 0.681 7.462 -12.595 1.00 55.53 87 LYS A C 1
ATOM 693 O O . LYS A 1 87 ? -0.164 7.999 -11.838 1.00 55.53 87 LYS A O 1
#

pLDDT: mean 82.37, std 10.5, range [55.53, 94.81]

Secondary structure (DSSP, 8-state):
-----TTTS-HHHHHHHHHHHHHHHHTT--HHHHHHHHHHHHHTTTS-HHHHHHHHHHHHGGGSGGGGTT-TTHHHIIIIIHHHH--

Radius of gyration: 21.28 Å; chains: 1; bounding box: 41×29×53 Å

Sequence (87 aa):
MGLGSFKRVGLAEACKKADWARQQVQTEIHPVKQRRLQRQQSNSRDGRLENLAWEAYEIHKASLKHGGADGLWVSPLRLHLLPKLGK

Organism: NCBI:txid1005928